Protein AF-A0A653BRA4-F1 (afdb_monomer_lite)

Radius of gyration: 21.75 Å; chains: 1; bounding box: 59×28×44 Å

InterPro domains:
  IPR000406 Rho protein GDP-dissociation inhibitor [PF02115] (12-56)
  IPR000406 Rho protein GDP-dissociation inhibitor [PTHR10980] (12-56)
  IPR014756 Immunoglobulin E-set [SSF81296] (10-55)
  IPR024792 Rho GDP-dissociation inhibitor domain superfamily [G3DSA:2.70.50.30] (20-60)

Sequence (62 aa):
MSEQGEAITPEEFVEHENETNYKPPPEKTIEEILQIDQEDESLRKYKETLLGQAQTGPIIVG

Organism: Callosobruchus maculatus (NCBI:txid64391)

Secondary structure (DSSP, 8-state):
---------GGGGGGGSS-----PPPP--HHHHHHTTTT-HHHHHHHHHHHGGGGGS-----

pLDDT: mean 70.04, std 14.7, range [39.47, 91.5]

Foldseek 3Di:
DDPPPPPPDPVVVVVPPPPPVDDDDPDDDLVRLCPPPVVDPVSNVVSCVVCVVVSPPDDDDD

Structure (mmCIF, N/CA/C/O backbone):
data_AF-A0A653BRA4-F1
#
_entry.id   AF-A0A653BRA4-F1
#
loop_
_atom_site.group_PDB
_atom_site.id
_atom_site.type_symbol
_atom_site.label_atom_id
_atom_site.label_alt_id
_atom_site.label_comp_id
_atom_site.label_asym_id
_atom_site.label_entity_id
_atom_site.label_seq_id
_atom_site.pdbx_PDB_ins_code
_atom_site.Cartn_x
_atom_site.Cartn_y
_atom_site.Cartn_z
_atom_site.occupancy
_atom_site.B_iso_or_equiv
_atom_site.auth_seq_id
_atom_site.auth_comp_id
_atom_site.auth_asym_id
_atom_site.auth_atom_id
_atom_site.pdbx_PDB_model_num
ATOM 1 N N . MET A 1 1 ? 46.857 14.471 -28.268 1.00 46.47 1 MET A N 1
ATOM 2 C CA . MET A 1 1 ? 45.737 14.281 -27.328 1.00 46.47 1 MET A CA 1
ATOM 3 C C . MET A 1 1 ? 44.526 13.997 -28.183 1.00 46.47 1 MET A C 1
ATOM 5 O O . MET A 1 1 ? 43.969 14.928 -28.742 1.00 46.47 1 MET A O 1
ATOM 9 N N . SER A 1 2 ? 44.229 12.722 -28.404 1.00 49.44 2 SER A N 1
ATOM 10 C CA . SER A 1 2 ? 43.045 12.310 -29.150 1.00 49.44 2 SER A CA 1
ATOM 11 C C . SER A 1 2 ? 42.078 11.743 -28.127 1.00 49.44 2 SER A C 1
ATOM 13 O O . SER A 1 2 ? 42.270 10.629 -27.652 1.00 49.44 2 SER A O 1
ATOM 15 N N . GLU A 1 3 ? 41.109 12.565 -27.727 1.00 58.84 3 GLU A N 1
ATOM 16 C CA . GLU A 1 3 ? 39.865 12.097 -27.122 1.00 58.84 3 GLU A CA 1
ATOM 17 C C . GLU A 1 3 ? 39.187 11.189 -28.146 1.00 58.84 3 GLU A C 1
ATOM 19 O O . GLU A 1 3 ? 38.644 11.648 -29.149 1.00 58.84 3 GLU A O 1
ATOM 24 N N . GLN A 1 4 ? 39.276 9.885 -27.926 1.00 50.56 4 GLN A N 1
ATOM 25 C CA . GLN A 1 4 ? 38.360 8.929 -28.521 1.00 50.56 4 GLN A CA 1
ATOM 26 C C . GLN A 1 4 ? 37.329 8.644 -27.439 1.00 50.56 4 GLN A C 1
ATOM 28 O O . GLN A 1 4 ? 37.565 7.855 -26.530 1.00 50.56 4 GLN A O 1
ATOM 33 N N . GLY A 1 5 ? 36.225 9.393 -27.487 1.00 58.97 5 GLY A N 1
ATOM 34 C CA . GLY A 1 5 ? 35.018 9.028 -26.765 1.00 58.97 5 GLY A CA 1
ATOM 35 C C . GLY A 1 5 ? 34.536 7.701 -27.331 1.00 58.97 5 GLY A C 1
ATOM 36 O O . GLY A 1 5 ? 34.117 7.645 -28.486 1.00 58.97 5 GLY A O 1
ATOM 37 N N . GLU A 1 6 ? 34.672 6.645 -26.536 1.00 58.66 6 GLU A N 1
ATOM 38 C CA . GLU A 1 6 ? 34.116 5.327 -26.814 1.00 58.66 6 GLU A CA 1
ATOM 39 C C . GLU A 1 6 ? 32.599 5.496 -26.967 1.00 58.66 6 GLU A C 1
ATOM 41 O O . GLU A 1 6 ? 31.880 5.775 -26.004 1.00 58.66 6 GLU A O 1
ATOM 46 N N . ALA A 1 7 ? 32.119 5.452 -28.207 1.00 60.59 7 ALA A N 1
ATOM 47 C CA . ALA A 1 7 ? 30.700 5.511 -28.494 1.00 60.59 7 ALA A CA 1
ATOM 48 C C . ALA A 1 7 ? 30.095 4.168 -28.081 1.00 60.59 7 ALA A C 1
ATOM 50 O O . ALA A 1 7 ? 30.150 3.205 -28.840 1.00 60.59 7 ALA A O 1
ATOM 51 N N . ILE A 1 8 ? 29.544 4.124 -26.869 1.00 59.53 8 ILE A N 1
ATOM 52 C CA . ILE A 1 8 ? 28.658 3.056 -26.407 1.00 59.53 8 ILE A CA 1
ATOM 53 C C . ILE A 1 8 ? 27.545 2.857 -27.445 1.00 59.53 8 ILE A C 1
ATOM 55 O O . ILE A 1 8 ? 26.696 3.727 -27.655 1.00 59.53 8 ILE A O 1
ATOM 59 N N . THR A 1 9 ? 27.594 1.744 -28.169 1.00 59.56 9 THR A N 1
ATOM 60 C CA . THR A 1 9 ? 26.588 1.400 -29.172 1.00 59.56 9 THR A CA 1
ATOM 61 C C . THR A 1 9 ? 25.308 0.932 -28.465 1.00 59.56 9 THR A C 1
ATOM 63 O O . THR A 1 9 ? 25.409 0.238 -27.450 1.00 59.56 9 THR A O 1
ATOM 66 N N . PRO A 1 10 ? 24.102 1.287 -28.953 1.00 58.94 10 PRO A N 1
ATOM 67 C CA . PRO A 1 10 ? 22.830 0.907 -28.324 1.00 58.94 10 PRO A CA 1
ATOM 68 C C . PRO A 1 10 ? 22.673 -0.599 -28.077 1.00 58.94 10 PRO A C 1
ATOM 70 O O . PRO A 1 10 ? 21.931 -0.999 -27.186 1.00 58.94 10 PRO A O 1
ATOM 73 N N . GLU A 1 11 ? 23.379 -1.433 -28.842 1.00 55.62 11 GLU A N 1
ATOM 74 C CA . GLU A 1 11 ? 23.351 -2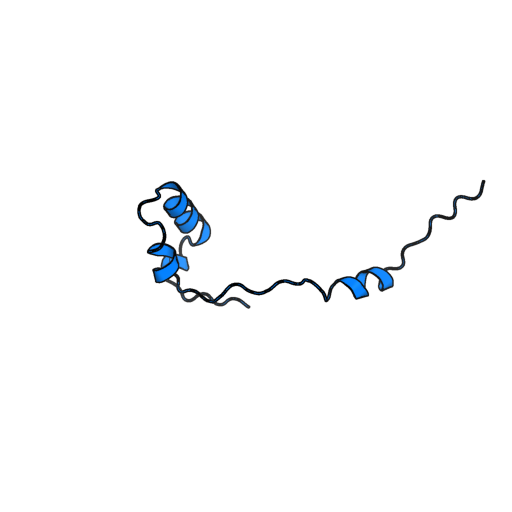.888 -28.730 1.00 55.62 11 GLU A CA 1
ATOM 75 C C . GLU A 1 11 ? 23.932 -3.424 -27.406 1.00 55.62 11 GLU A C 1
ATOM 77 O O . GLU A 1 11 ? 23.501 -4.481 -26.954 1.00 55.62 11 GLU A O 1
ATOM 82 N N . GLU A 1 12 ? 24.844 -2.701 -26.741 1.00 54.34 12 GLU A N 1
ATOM 83 C CA . GLU A 1 12 ? 25.477 -3.156 -25.485 1.00 54.34 12 GLU A CA 1
ATOM 84 C C . GLU A 1 12 ? 24.581 -2.939 -24.247 1.00 54.34 12 GLU A C 1
ATOM 86 O O . GLU A 1 12 ? 24.788 -3.552 -23.202 1.00 54.34 12 GLU A O 1
ATOM 91 N N . PHE A 1 13 ? 23.534 -2.111 -24.359 1.00 55.31 13 PHE A N 1
ATOM 92 C CA . PHE A 1 13 ? 22.552 -1.924 -23.283 1.00 55.31 13 PHE A CA 1
ATOM 93 C C . PHE A 1 13 ? 21.537 -3.071 -23.192 1.00 55.31 13 PHE A C 1
ATOM 95 O O . PHE A 1 13 ? 20.984 -3.295 -22.120 1.00 55.31 13 PHE A O 1
ATOM 102 N N . VAL A 1 14 ? 21.328 -3.827 -24.277 1.00 54.78 14 VAL A N 1
ATOM 103 C CA . VAL A 1 14 ? 20.250 -4.828 -24.385 1.00 54.78 14 VAL A CA 1
ATOM 104 C C . VAL A 1 14 ? 20.590 -6.147 -23.668 1.00 54.78 14 VAL A C 1
ATOM 106 O O . VAL A 1 14 ? 19.690 -6.875 -23.246 1.00 54.78 14 VAL A O 1
ATOM 109 N N . GLU A 1 15 ? 21.872 -6.469 -23.459 1.00 51.34 15 GLU A N 1
ATOM 110 C CA . GLU A 1 15 ? 22.269 -7.727 -22.796 1.00 51.34 15 GLU A CA 1
ATOM 111 C C . GLU A 1 15 ? 22.118 -7.713 -21.263 1.00 51.34 15 GLU A C 1
ATOM 113 O O . GLU A 1 15 ? 22.090 -8.777 -20.645 1.00 51.34 15 GLU A O 1
ATOM 118 N N . HIS A 1 16 ? 21.929 -6.549 -20.633 1.00 53.72 16 HIS A N 1
ATOM 119 C CA . HIS A 1 16 ? 21.739 -6.441 -19.177 1.00 53.72 16 HIS A CA 1
ATOM 120 C C . HIS A 1 16 ? 20.288 -6.186 -18.742 1.00 53.72 16 HIS A C 1
ATOM 122 O O . HIS A 1 16 ? 20.017 -6.038 -17.551 1.00 53.72 16 HIS A O 1
ATOM 128 N N . GLU A 1 17 ? 19.335 -6.180 -19.674 1.00 55.09 17 GLU A N 1
ATOM 129 C CA . GLU A 1 17 ? 17.920 -5.908 -19.374 1.00 55.09 17 GLU A CA 1
ATOM 130 C C . GLU A 1 17 ? 17.166 -7.150 -18.861 1.00 55.09 17 GLU A C 1
ATOM 132 O O . GLU A 1 17 ? 16.114 -7.028 -18.235 1.00 55.09 17 GLU A O 1
ATOM 137 N N . ASN A 1 18 ? 17.711 -8.355 -19.076 1.00 55.72 18 ASN A N 1
ATOM 138 C CA . ASN A 1 18 ? 17.026 -9.621 -18.775 1.00 55.72 18 ASN A CA 1
ATOM 139 C C . ASN A 1 18 ? 17.396 -10.268 -17.429 1.00 55.72 18 ASN A C 1
ATOM 141 O O . ASN A 1 18 ? 16.729 -11.213 -17.015 1.00 55.72 18 ASN A O 1
ATOM 145 N N . GLU A 1 19 ? 18.392 -9.756 -16.702 1.00 58.81 19 GLU A N 1
ATOM 146 C CA . GLU A 1 19 ? 18.726 -10.232 -15.348 1.00 58.81 19 GLU A CA 1
ATOM 147 C C . GLU A 1 19 ? 18.336 -9.218 -14.269 1.00 58.81 19 GLU A C 1
ATOM 149 O O . GLU A 1 19 ? 19.044 -8.990 -13.283 1.00 58.81 19 GLU A O 1
ATOM 154 N N . THR A 1 20 ? 17.142 -8.636 -14.390 1.00 63.47 20 THR A N 1
ATOM 155 C CA . THR A 1 20 ? 16.486 -8.167 -13.172 1.00 63.47 20 THR A CA 1
ATOM 156 C C . THR A 1 20 ? 16.221 -9.417 -12.326 1.00 63.47 20 THR A C 1
ATOM 158 O O . THR A 1 20 ? 15.346 -10.221 -12.622 1.00 63.47 20 THR A O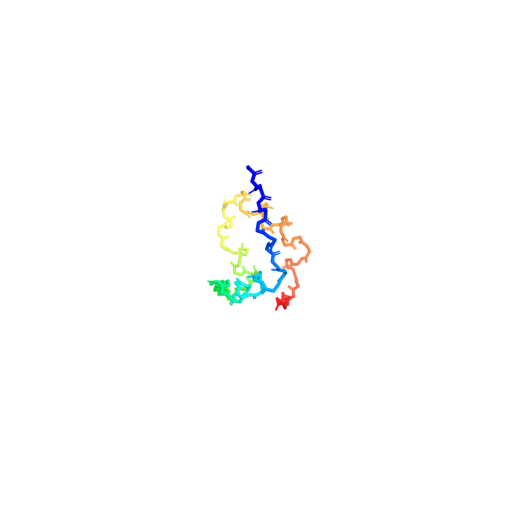 1
ATOM 161 N N . ASN A 1 21 ? 16.997 -9.634 -11.259 1.00 76.38 21 ASN A N 1
ATOM 162 C CA . ASN A 1 21 ? 16.771 -10.714 -10.281 1.00 76.38 21 ASN A CA 1
ATOM 163 C C . ASN A 1 21 ? 15.479 -10.477 -9.458 1.00 76.38 21 ASN A C 1
ATOM 165 O O . ASN A 1 21 ? 15.378 -10.855 -8.288 1.00 76.38 21 ASN A O 1
ATOM 169 N N . TYR A 1 22 ? 14.497 -9.800 -10.056 1.00 81.12 22 TYR A N 1
ATOM 170 C CA . TYR A 1 22 ? 13.205 -9.510 -9.487 1.00 81.12 22 TYR A CA 1
ATOM 171 C C . TYR A 1 22 ? 12.475 -10.827 -9.259 1.00 81.12 22 TYR A C 1
ATOM 173 O O . TYR A 1 22 ? 12.077 -11.527 -10.189 1.00 81.12 22 TYR A O 1
ATOM 181 N N . LYS A 1 23 ? 12.313 -11.171 -7.984 1.00 79.81 23 LYS A N 1
ATOM 182 C CA . LYS A 1 23 ? 11.431 -12.252 -7.569 1.00 79.81 23 LYS A CA 1
ATOM 183 C C . LYS A 1 23 ? 10.088 -11.611 -7.249 1.00 79.81 23 LYS A C 1
ATOM 185 O O . LYS A 1 23 ? 10.044 -10.837 -6.287 1.00 79.81 23 LYS A O 1
ATOM 190 N N . PRO A 1 24 ? 9.029 -11.885 -8.034 1.00 78.44 24 PRO A N 1
ATOM 191 C CA . PRO A 1 24 ? 7.717 -11.349 -7.723 1.00 78.44 24 PRO A CA 1
ATOM 192 C C . PRO A 1 24 ? 7.338 -11.745 -6.291 1.00 78.44 24 PRO A C 1
ATOM 194 O O . PRO A 1 24 ? 7.665 -12.855 -5.849 1.00 78.44 24 PRO A O 1
ATOM 197 N N . PRO A 1 25 ? 6.711 -10.834 -5.532 1.00 81.44 25 PRO A N 1
ATOM 198 C CA . PRO A 1 25 ? 6.273 -11.143 -4.186 1.00 81.44 25 PRO A CA 1
ATOM 199 C C . PRO A 1 25 ? 5.225 -12.263 -4.218 1.00 81.44 25 PRO A C 1
ATOM 201 O O . PRO A 1 25 ? 4.541 -12.445 -5.227 1.00 81.44 25 PRO A O 1
ATOM 204 N N . PRO A 1 26 ? 5.071 -13.010 -3.112 1.00 83.12 26 PRO A N 1
ATOM 205 C CA . PRO A 1 26 ? 3.970 -13.950 -2.983 1.00 83.12 26 PRO A CA 1
ATOM 206 C C . PRO A 1 26 ? 2.641 -13.215 -3.160 1.00 83.12 26 PRO A C 1
ATOM 208 O O . PRO A 1 26 ? 2.447 -12.126 -2.612 1.00 83.12 26 PRO A O 1
ATOM 211 N N . GLU A 1 27 ? 1.733 -13.830 -3.909 1.00 79.75 27 GLU A N 1
ATOM 212 C CA . GLU A 1 27 ? 0.379 -13.322 -4.077 1.00 79.75 27 GLU A CA 1
ATOM 213 C C . GLU A 1 27 ? -0.315 -13.276 -2.710 1.00 79.75 27 GLU A C 1
ATOM 215 O O . GLU A 1 27 ? -0.279 -14.238 -1.941 1.00 79.75 27 GLU A O 1
ATOM 220 N N . LYS A 1 28 ? -0.917 -12.132 -2.391 1.00 81.00 28 LYS A N 1
ATOM 221 C CA . LYS A 1 28 ? -1.726 -11.927 -1.189 1.00 81.00 28 LYS A CA 1
ATOM 222 C C . LYS A 1 28 ? -3.022 -11.251 -1.585 1.00 81.00 28 LYS A C 1
ATOM 224 O O . LYS A 1 28 ? -3.029 -10.399 -2.474 1.00 81.00 28 LYS A O 1
ATOM 229 N N . THR A 1 29 ? -4.106 -11.599 -0.906 1.00 83.00 29 THR A N 1
ATOM 230 C CA . THR A 1 29 ? -5.394 -10.935 -1.119 1.00 83.00 29 THR A CA 1
ATOM 231 C C . THR A 1 29 ? -5.432 -9.562 -0.442 1.00 83.00 29 THR A C 1
ATOM 233 O O . THR A 1 29 ? -4.681 -9.280 0.496 1.00 83.00 29 THR A O 1
ATOM 236 N N . ILE A 1 30 ? -6.323 -8.682 -0.908 1.00 78.06 30 ILE A N 1
ATOM 237 C CA . ILE A 1 30 ? -6.516 -7.352 -0.311 1.00 78.06 30 ILE A CA 1
ATOM 238 C C . ILE A 1 30 ? -6.971 -7.457 1.144 1.00 78.06 30 ILE A C 1
ATOM 240 O O . ILE A 1 30 ? -6.456 -6.733 1.992 1.00 78.06 30 ILE A O 1
ATOM 244 N N . GLU A 1 31 ? -7.876 -8.385 1.450 1.00 81.56 31 GLU A N 1
ATOM 245 C CA . GLU A 1 31 ? -8.344 -8.628 2.816 1.00 81.56 31 GLU A CA 1
ATOM 246 C C . GLU A 1 31 ? -7.183 -8.994 3.748 1.00 81.56 31 GLU A C 1
ATOM 248 O O . GLU A 1 31 ? -7.037 -8.376 4.801 1.00 81.56 31 GLU A O 1
ATOM 253 N N . GLU A 1 32 ? -6.284 -9.894 3.333 1.00 83.56 32 GLU A N 1
ATOM 254 C CA . GLU A 1 32 ? -5.087 -10.228 4.116 1.00 83.56 32 GLU A CA 1
ATOM 255 C C . GLU A 1 32 ? -4.178 -9.009 4.325 1.00 83.56 32 GLU A C 1
ATOM 257 O O . GLU A 1 32 ? -3.705 -8.766 5.435 1.00 83.56 32 GLU A O 1
ATOM 262 N N . ILE A 1 33 ? -3.954 -8.200 3.284 1.00 82.25 33 ILE A N 1
ATOM 263 C CA . ILE A 1 33 ? -3.129 -6.985 3.379 1.00 82.25 33 ILE A CA 1
ATOM 264 C C . ILE A 1 33 ? -3.768 -5.948 4.319 1.00 82.25 33 ILE A C 1
ATOM 266 O O . ILE A 1 33 ? -3.040 -5.276 5.053 1.00 82.25 33 ILE A O 1
ATOM 270 N N . LEU A 1 34 ? -5.098 -5.823 4.335 1.00 79.31 34 LEU A N 1
ATOM 271 C CA . LEU A 1 34 ? -5.853 -4.904 5.200 1.00 79.31 34 LEU A CA 1
ATOM 272 C C . LEU A 1 34 ? -5.957 -5.384 6.657 1.00 79.31 34 LEU A C 1
ATOM 274 O O . LEU A 1 34 ? -6.108 -4.563 7.566 1.00 79.31 34 LEU A O 1
ATOM 278 N N . GLN A 1 35 ? -5.896 -6.696 6.892 1.00 83.75 35 GLN A N 1
ATOM 279 C CA . GLN A 1 35 ? -5.888 -7.276 8.237 1.00 83.75 35 GLN A CA 1
ATOM 280 C C . GLN A 1 35 ? -4.509 -7.217 8.899 1.00 83.75 35 GLN A C 1
ATOM 282 O O . GLN A 1 35 ? -4.423 -7.114 10.122 1.00 83.75 35 GLN A O 1
ATOM 287 N N . ILE A 1 36 ? -3.434 -7.247 8.110 1.00 82.44 36 ILE A N 1
ATOM 288 C CA . ILE A 1 36 ? -2.071 -7.044 8.610 1.00 82.44 36 ILE A CA 1
ATOM 289 C C . ILE A 1 36 ? -1.942 -5.608 9.154 1.00 82.44 36 ILE A C 1
ATOM 291 O O . ILE A 1 36 ? -2.359 -4.656 8.497 1.00 82.44 36 ILE A O 1
ATOM 295 N N . ASP A 1 37 ? -1.355 -5.438 10.339 1.00 84.81 37 ASP A N 1
ATOM 296 C CA . ASP A 1 37 ? -1.052 -4.134 10.956 1.00 84.81 37 ASP A CA 1
ATOM 297 C C . ASP A 1 37 ? -2.253 -3.170 11.054 1.00 84.81 37 ASP A C 1
ATOM 299 O O . ASP A 1 37 ? -2.132 -1.961 10.862 1.00 84.81 37 ASP A O 1
ATOM 303 N N . GLN A 1 38 ? -3.444 -3.700 11.336 1.00 83.56 38 GLN A N 1
ATOM 304 C CA . GLN A 1 38 ? -4.676 -2.906 11.426 1.00 83.56 38 GLN A CA 1
ATOM 305 C C . GLN A 1 38 ? -4.691 -1.936 12.627 1.00 83.56 38 GLN A C 1
ATOM 307 O O . GLN A 1 38 ? -5.456 -0.971 12.669 1.00 83.56 38 GLN A O 1
ATOM 312 N N . GLU A 1 39 ? -3.831 -2.173 13.608 1.00 86.00 39 GLU A N 1
ATOM 313 C CA . GLU A 1 39 ? -3.597 -1.280 14.742 1.00 86.00 39 GLU A CA 1
ATOM 314 C C . GLU A 1 39 ? -2.617 -0.133 14.431 1.00 86.00 39 GLU A C 1
ATOM 316 O O . GLU A 1 39 ? -2.536 0.819 15.204 1.00 86.00 39 GLU A O 1
ATOM 321 N N . ASP A 1 40 ? -1.930 -0.162 13.281 1.00 91.19 40 ASP A N 1
ATOM 322 C CA . ASP A 1 40 ? -1.014 0.898 12.856 1.00 91.19 40 ASP A CA 1
ATOM 323 C C . ASP A 1 40 ? -1.731 1.916 11.951 1.00 91.19 40 ASP A C 1
ATOM 325 O O . ASP A 1 40 ? -2.033 1.670 10.777 1.00 91.19 40 ASP A O 1
ATOM 329 N N . GLU A 1 41 ? -2.003 3.105 12.499 1.00 88.19 41 GLU A N 1
ATOM 330 C CA . GLU A 1 41 ? -2.670 4.185 11.764 1.00 88.19 41 GLU A CA 1
ATOM 331 C C . GLU A 1 41 ? -1.901 4.644 10.515 1.00 88.19 41 GLU A C 1
ATOM 333 O O . GLU A 1 41 ? -2.522 5.061 9.532 1.00 88.19 41 GLU A O 1
ATOM 338 N N . SER A 1 42 ? -0.566 4.590 10.534 1.00 91.50 42 SER A N 1
ATOM 339 C CA . SER A 1 42 ? 0.263 5.030 9.407 1.00 91.50 42 SER A CA 1
ATOM 340 C C . SER A 1 42 ? 0.176 4.029 8.264 1.00 91.50 42 SER A C 1
ATOM 342 O O . SER A 1 42 ? -0.042 4.420 7.116 1.00 91.50 42 SER A O 1
ATOM 344 N N . LEU A 1 43 ? 0.277 2.735 8.578 1.00 87.56 43 LEU A N 1
ATOM 345 C CA . LEU A 1 43 ? 0.144 1.668 7.588 1.00 87.56 43 LEU A CA 1
ATOM 346 C C . LEU A 1 43 ? -1.271 1.593 7.023 1.00 87.56 43 LEU A C 1
ATOM 348 O O . LEU A 1 43 ? -1.426 1.365 5.825 1.00 87.56 43 LEU A O 1
ATOM 352 N N . ARG A 1 44 ? -2.301 1.863 7.829 1.00 86.12 44 ARG A N 1
ATOM 353 C CA . ARG A 1 44 ? -3.679 1.980 7.337 1.00 86.12 44 ARG A CA 1
ATOM 354 C C . ARG A 1 44 ? -3.846 3.114 6.341 1.00 86.12 44 ARG A C 1
ATOM 356 O O . ARG A 1 44 ? -4.312 2.867 5.235 1.00 86.12 44 ARG A O 1
ATOM 363 N N . LYS A 1 45 ? -3.399 4.327 6.683 1.00 87.69 45 LYS A N 1
ATOM 364 C CA . LYS A 1 45 ? -3.447 5.475 5.760 1.00 87.69 45 LYS A CA 1
ATOM 365 C C . LYS A 1 45 ? -2.653 5.205 4.485 1.00 87.69 45 LYS A C 1
ATOM 367 O O . LYS A 1 45 ? -3.100 5.562 3.397 1.00 87.69 45 LYS A O 1
ATOM 372 N N . TYR A 1 46 ? -1.498 4.554 4.599 1.00 87.88 46 TYR A N 1
ATOM 373 C CA . TYR A 1 46 ? -0.680 4.175 3.450 1.00 87.88 46 TYR A CA 1
ATOM 374 C C . TYR A 1 46 ? -1.398 3.169 2.542 1.00 87.88 46 TYR A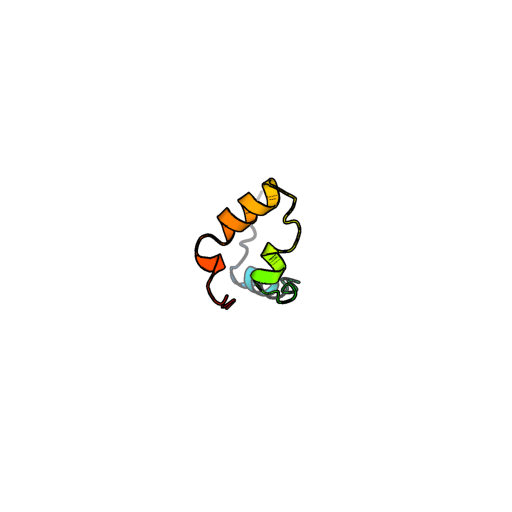 C 1
ATOM 376 O O . TYR A 1 46 ? -1.485 3.390 1.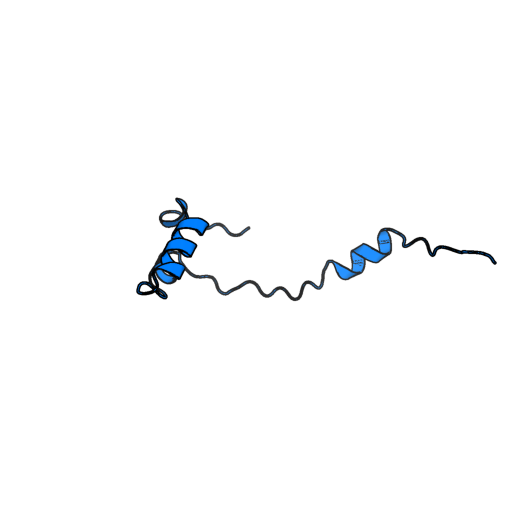336 1.00 87.88 46 TYR A O 1
ATOM 384 N N . LYS A 1 47 ? -1.988 2.113 3.116 1.00 85.44 47 LYS A N 1
ATOM 385 C CA . LYS A 1 47 ? -2.781 1.113 2.385 1.00 85.44 47 LYS A CA 1
ATOM 386 C C . LYS A 1 47 ? -4.011 1.738 1.737 1.00 85.44 47 LYS A C 1
ATOM 388 O O . LYS A 1 47 ? -4.255 1.481 0.568 1.00 85.44 47 LYS A O 1
ATOM 393 N N . GLU A 1 48 ? -4.738 2.602 2.441 1.00 83.38 48 GLU A N 1
ATOM 394 C CA . GLU A 1 48 ? -5.876 3.346 1.885 1.00 83.38 48 GLU A CA 1
ATOM 395 C C . GLU A 1 48 ? -5.451 4.270 0.737 1.00 83.38 48 GLU A C 1
ATOM 397 O O . GLU A 1 48 ? -6.164 4.375 -0.256 1.00 83.38 48 GLU A O 1
ATOM 402 N N . THR A 1 49 ? -4.274 4.897 0.825 1.00 86.00 49 THR A N 1
ATOM 403 C CA . THR A 1 49 ? -3.743 5.765 -0.240 1.00 86.00 49 THR A CA 1
ATOM 404 C C . THR A 1 49 ? -3.323 4.964 -1.473 1.00 86.00 49 THR A C 1
ATOM 406 O O . THR A 1 49 ? -3.600 5.383 -2.593 1.00 86.00 49 THR A O 1
ATOM 409 N N . LEU A 1 50 ? -2.669 3.813 -1.281 1.00 85.75 50 LEU A N 1
ATOM 410 C CA . LEU A 1 50 ? -2.222 2.950 -2.376 1.00 85.75 50 LEU A CA 1
ATOM 411 C C . LEU A 1 50 ? -3.369 2.186 -3.037 1.00 85.75 50 LEU A C 1
ATOM 413 O O . LEU A 1 50 ? -3.422 2.084 -4.258 1.00 85.75 50 LEU A O 1
ATOM 417 N N . LEU A 1 51 ? -4.262 1.617 -2.226 1.00 83.25 51 LEU A N 1
ATOM 418 C CA . LEU A 1 51 ? -5.363 0.790 -2.702 1.00 83.25 51 LEU A CA 1
ATOM 419 C C . LEU A 1 51 ? -6.540 1.652 -3.147 1.00 83.25 51 LEU A C 1
ATOM 421 O O . LEU A 1 51 ? -7.224 1.281 -4.091 1.00 83.25 51 LEU A O 1
ATOM 425 N N . GLY A 1 52 ? -6.792 2.806 -2.522 1.00 79.44 52 GLY A N 1
ATOM 426 C CA . GLY A 1 52 ? -7.884 3.704 -2.892 1.00 79.44 52 GLY A CA 1
ATOM 427 C C . GLY A 1 52 ? -9.219 2.963 -3.024 1.00 79.44 52 GLY A C 1
ATOM 428 O O . GLY A 1 52 ? -9.753 2.436 -2.047 1.00 79.44 52 GLY A O 1
ATOM 429 N N . GLN A 1 53 ? -9.742 2.903 -4.254 1.00 65.00 53 GLN A N 1
ATOM 430 C CA . GLN A 1 53 ? -10.984 2.196 -4.608 1.00 65.00 53 GLN A CA 1
ATOM 431 C C . GLN A 1 53 ? -10.783 0.686 -4.857 1.00 65.00 53 GLN A C 1
ATOM 433 O O . GLN A 1 53 ? -11.750 -0.065 -4.855 1.00 65.00 53 GLN A O 1
ATOM 438 N N . ALA A 1 54 ? -9.543 0.222 -5.039 1.00 64.38 54 ALA A N 1
ATOM 439 C CA . ALA A 1 54 ? -9.181 -1.188 -5.211 1.00 64.38 54 ALA A CA 1
ATOM 440 C C . ALA A 1 54 ? -9.249 -1.998 -3.904 1.00 64.38 54 ALA A C 1
ATOM 442 O O . ALA A 1 54 ? -9.033 -3.205 -3.924 1.00 64.38 54 ALA A O 1
ATOM 443 N N . GLN A 1 55 ? -9.626 -1.374 -2.780 1.00 62.25 55 GLN A N 1
ATOM 444 C CA . GLN A 1 55 ? -9.988 -2.087 -1.549 1.00 62.25 55 GLN A CA 1
ATOM 445 C C . GLN A 1 55 ? -11.121 -3.112 -1.761 1.00 62.25 55 GLN A C 1
ATOM 447 O O . GLN A 1 55 ? -11.277 -4.021 -0.953 1.00 62.25 55 GLN A O 1
ATOM 452 N N . THR A 1 56 ? -11.907 -2.976 -2.837 1.00 58.53 56 THR A N 1
ATOM 453 C CA . THR A 1 56 ? -13.082 -3.812 -3.132 1.00 58.53 56 THR A CA 1
ATOM 454 C C . THR A 1 56 ? -13.001 -4.573 -4.463 1.00 58.53 56 THR A C 1
ATOM 456 O O . THR A 1 56 ? -13.984 -5.204 -4.849 1.00 58.53 56 THR A O 1
ATOM 459 N N . GLY A 1 57 ? -11.870 -4.530 -5.184 1.00 54.12 57 GLY A N 1
ATOM 460 C CA . GLY A 1 57 ? -11.751 -5.067 -6.549 1.00 54.12 57 GLY A CA 1
ATOM 461 C C . GLY A 1 57 ? -10.634 -6.107 -6.728 1.00 54.12 57 GLY A C 1
ATOM 462 O O . GLY A 1 57 ? -9.611 -6.019 -6.050 1.00 54.12 57 GLY A O 1
ATOM 463 N N . PRO A 1 58 ? -10.797 -7.087 -7.643 1.00 51.28 58 PRO A N 1
ATOM 464 C CA . PRO A 1 58 ? -9.782 -8.102 -7.907 1.00 51.28 58 PRO A CA 1
ATOM 465 C C . PRO A 1 58 ? -8.551 -7.467 -8.566 1.00 51.28 58 PRO A C 1
ATOM 467 O O . PRO A 1 58 ? -8.664 -6.733 -9.548 1.00 51.28 58 PRO A O 1
ATOM 470 N N . ILE A 1 59 ? -7.372 -7.751 -8.017 1.00 57.25 59 ILE A N 1
ATOM 471 C CA . ILE A 1 59 ? -6.097 -7.218 -8.501 1.00 57.25 59 ILE A CA 1
ATOM 472 C C . ILE A 1 59 ? -5.611 -8.096 -9.655 1.00 57.25 59 ILE A C 1
ATOM 474 O O . ILE A 1 59 ? -5.296 -9.265 -9.453 1.00 57.25 59 ILE A O 1
ATOM 478 N N . ILE A 1 60 ? -5.552 -7.538 -10.864 1.00 48.59 60 ILE A N 1
ATOM 479 C CA . IL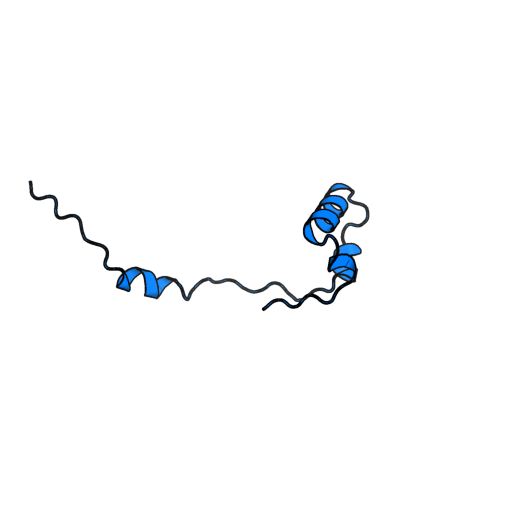E A 1 60 ? -4.872 -8.165 -12.001 1.00 48.59 60 ILE A CA 1
ATOM 480 C C . ILE A 1 60 ? -3.483 -7.531 -12.065 1.00 48.59 60 ILE A C 1
ATOM 482 O O . ILE A 1 60 ? -3.340 -6.391 -12.505 1.00 48.59 60 ILE A O 1
ATOM 486 N N . VAL A 1 61 ? -2.477 -8.250 -11.565 1.00 48.81 61 VAL A N 1
ATOM 487 C CA . VAL A 1 61 ? -1.065 -7.947 -11.825 1.00 48.81 61 VAL A CA 1
ATOM 488 C C . VAL A 1 61 ? -0.732 -8.589 -13.172 1.00 48.81 61 VAL A C 1
ATOM 490 O O . VAL A 1 61 ? -0.838 -9.807 -13.304 1.00 48.81 61 VAL A O 1
ATOM 493 N N . GLY A 1 62 ? -0.415 -7.772 -14.176 1.00 39.47 62 GLY A N 1
ATOM 494 C CA . GLY A 1 62 ? -0.024 -8.190 -15.525 1.00 39.47 62 GLY A CA 1
ATOM 495 C C . GLY A 1 6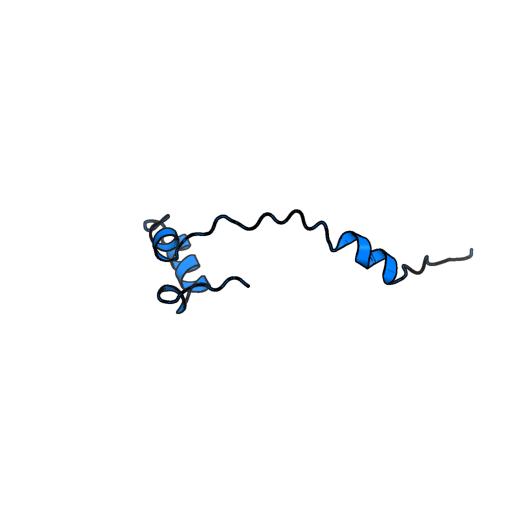2 ? 1.215 -7.447 -15.984 1.00 39.47 62 GLY A C 1
ATOM 496 O O . GLY A 1 62 ? 1.412 -6.309 -15.500 1.00 39.47 62 GLY A O 1
#